Protein AF-Q46CP7-F1 (afdb_monomer_lite)

Foldseek 3Di:
DPPDPVVVVVVVVVVVVVVVVPDDPPPPPDDDDDDDDDDDDDDDDDDDDDDDDDDDDDDDDDPPPVVVVVVVVVVVVVVVVVVVVVVVVVVVVVVVVVVVVVVVQLVVLVVQLVVVVVCVVVVNDPCPDPSNVVSVVSNVD

Secondary structure (DSSP, 8-state):
---SHHHHHHHHHHHHHHHHHHS----------------------------------------SHHHHHHHHHHHHHHHHHHHHHHHHHHHHHHHHHHHHHHHHHHHHHHHHHHHHHHHHHTTSS-TTSHHHHHHHHHHH-

Structure (mmCIF, N/CA/C/O backbone):
data_AF-Q46CP7-F1
#
_entry.id   AF-Q46CP7-F1
#
loop_
_atom_site.group_PDB
_atom_site.id
_atom_site.type_symbol
_atom_site.label_atom_id
_atom_site.label_alt_id
_atom_site.label_comp_id
_atom_site.label_asym_id
_atom_site.label_entity_id
_atom_site.label_seq_id
_atom_site.pdbx_PDB_ins_code
_atom_site.Cartn_x
_atom_site.Cartn_y
_atom_site.Cartn_z
_atom_site.occupancy
_atom_site.B_iso_or_equiv
_atom_site.auth_seq_id
_atom_site.auth_comp_id
_atom_site.auth_asym_id
_atom_site.auth_atom_id
_atom_site.pdbx_PDB_model_num
ATOM 1 N N . MET A 1 1 ? -46.221 -18.767 -27.994 1.00 47.00 1 MET A N 1
ATOM 2 C CA . MET A 1 1 ? -45.484 -17.576 -27.507 1.00 47.00 1 MET A CA 1
ATOM 3 C C . MET A 1 1 ? -43.996 -17.902 -27.385 1.00 47.00 1 MET A C 1
ATOM 5 O O . MET A 1 1 ? -43.594 -18.536 -26.425 1.00 47.00 1 MET A O 1
ATOM 9 N N . LYS A 1 2 ? -43.174 -17.535 -28.379 1.00 57.88 2 LYS A N 1
ATOM 10 C CA . LYS A 1 2 ? -41.704 -17.683 -28.336 1.00 57.88 2 LYS A CA 1
ATOM 11 C C . LYS A 1 2 ? -41.086 -16.313 -28.031 1.00 57.88 2 LYS A C 1
ATOM 13 O O . LYS A 1 2 ? -40.554 -15.665 -28.920 1.00 57.88 2 LYS A O 1
ATOM 18 N N . LYS A 1 3 ? -41.243 -15.819 -26.803 1.00 57.97 3 LYS A N 1
ATOM 19 C CA . LYS A 1 3 ? -40.682 -14.527 -26.372 1.00 57.97 3 LYS A CA 1
ATOM 20 C C . LYS A 1 3 ? -40.021 -14.698 -25.008 1.00 57.97 3 LYS A C 1
ATOM 22 O O . LYS A 1 3 ? -40.636 -14.407 -23.997 1.00 57.97 3 LYS A O 1
ATOM 27 N N . SER A 1 4 ? -38.799 -15.223 -24.989 1.00 57.72 4 SER A N 1
ATOM 28 C CA . SER A 1 4 ? -37.940 -15.173 -23.787 1.00 57.72 4 SER A CA 1
ATOM 29 C C . SER A 1 4 ? -36.504 -15.644 -24.026 1.00 57.72 4 SER A C 1
ATOM 31 O O . SER A 1 4 ? -35.617 -15.269 -23.268 1.00 57.72 4 SER A O 1
ATOM 33 N N . LYS A 1 5 ? -36.233 -16.401 -25.100 1.00 57.25 5 LYS A N 1
ATOM 34 C CA . LYS A 1 5 ? -34.889 -16.947 -25.373 1.00 57.25 5 LYS A CA 1
ATOM 35 C C . LYS A 1 5 ? -33.815 -15.873 -25.608 1.00 57.25 5 LYS A C 1
ATOM 37 O O . LYS A 1 5 ? -32.669 -16.061 -25.222 1.00 57.25 5 LYS A O 1
ATOM 42 N N . ASN A 1 6 ? -34.193 -14.728 -26.180 1.00 62.66 6 ASN A N 1
ATOM 43 C CA . ASN A 1 6 ? -33.236 -13.673 -26.536 1.00 62.66 6 ASN A CA 1
ATOM 44 C C . ASN A 1 6 ? -32.705 -12.914 -25.306 1.00 62.66 6 ASN A C 1
ATOM 46 O O . ASN A 1 6 ? -31.552 -12.498 -25.301 1.00 62.66 6 ASN A O 1
ATOM 50 N N . PHE A 1 7 ? -33.509 -12.775 -24.246 1.00 65.00 7 PHE A N 1
ATOM 51 C CA . PHE A 1 7 ? -33.074 -12.113 -23.009 1.00 65.00 7 PHE A CA 1
ATOM 52 C C . PHE A 1 7 ? -32.127 -12.991 -22.190 1.00 65.00 7 PHE A C 1
ATOM 54 O O . PHE A 1 7 ? -31.170 -12.487 -21.612 1.00 65.00 7 PHE A O 1
ATOM 61 N N . GLN A 1 8 ? -32.350 -14.308 -22.196 1.00 69.56 8 GLN A N 1
ATOM 62 C CA . GLN A 1 8 ? -31.427 -15.259 -21.575 1.00 69.56 8 GLN A CA 1
ATOM 63 C C . GLN A 1 8 ? -30.070 -15.235 -22.276 1.00 69.56 8 GLN A C 1
ATOM 65 O O . GLN A 1 8 ? -29.045 -15.165 -21.610 1.00 69.56 8 GLN A O 1
ATOM 70 N N . PHE A 1 9 ? -30.060 -15.209 -23.611 1.00 78.56 9 PHE A N 1
ATOM 71 C CA . PHE A 1 9 ? -28.819 -15.118 -24.377 1.00 78.56 9 PHE A CA 1
ATOM 72 C C . PHE A 1 9 ? -28.012 -13.862 -24.029 1.00 78.56 9 PHE A C 1
ATOM 74 O O . PHE A 1 9 ? -26.806 -13.948 -23.811 1.00 78.56 9 PHE A O 1
ATOM 81 N N . LEU A 1 10 ? -28.683 -12.712 -23.909 1.00 78.44 10 LEU A N 1
ATOM 82 C CA . LEU A 1 10 ? -28.021 -11.460 -23.557 1.00 78.44 10 LEU A CA 1
ATOM 83 C C . LEU A 1 10 ? -27.428 -11.498 -22.140 1.00 78.44 10 LEU A C 1
ATOM 85 O O . LEU A 1 10 ? -26.316 -11.022 -21.941 1.00 78.44 10 LEU A O 1
ATOM 89 N N . ALA A 1 11 ? -28.126 -12.119 -21.184 1.00 80.44 11 ALA A N 1
ATOM 90 C CA . ALA A 1 11 ? -27.629 -12.304 -19.822 1.00 80.44 11 ALA A CA 1
ATOM 91 C C . ALA A 1 11 ? -26.424 -13.261 -19.753 1.00 80.44 11 ALA A C 1
ATOM 93 O O . ALA A 1 11 ? -25.475 -13.012 -19.016 1.00 80.44 11 ALA A O 1
ATOM 94 N N . TYR A 1 12 ? -26.423 -14.342 -20.538 1.00 84.75 12 TYR A N 1
ATOM 95 C CA . TYR A 1 12 ? -25.264 -15.236 -20.607 1.00 84.75 12 TYR A CA 1
ATOM 96 C C . TYR A 1 12 ? -24.061 -14.559 -21.268 1.00 84.75 12 TYR A C 1
ATOM 98 O O . TYR A 1 12 ? -22.940 -14.710 -20.788 1.00 84.75 12 TYR A O 1
ATOM 106 N N . LEU A 1 13 ? -24.283 -13.773 -22.326 1.00 85.62 13 LEU A N 1
ATOM 107 C CA . LEU A 1 13 ? -23.216 -13.043 -23.008 1.00 85.62 13 LEU A CA 1
ATOM 108 C C . LEU A 1 13 ? -22.540 -12.030 -22.074 1.00 85.62 13 LEU A C 1
ATOM 110 O O . LEU A 1 13 ? -21.313 -11.968 -22.029 1.00 85.62 13 LEU A O 1
ATOM 114 N N . THR A 1 14 ? -23.315 -11.275 -21.291 1.00 85.56 14 THR A N 1
ATOM 115 C CA . THR A 1 14 ? -22.756 -10.304 -20.339 1.00 85.56 14 THR A CA 1
ATOM 116 C C . THR A 1 14 ? -21.964 -10.980 -19.223 1.00 85.56 14 THR A C 1
ATOM 118 O O . THR A 1 14 ? -20.874 -10.514 -18.897 1.00 85.56 14 THR A O 1
ATOM 121 N N . ILE A 1 15 ? -22.446 -12.107 -18.687 1.00 86.62 15 ILE A N 1
ATOM 122 C CA . ILE A 1 15 ? -21.706 -12.893 -17.686 1.00 86.62 15 ILE A CA 1
ATOM 123 C C . ILE A 1 15 ? -20.373 -13.394 -18.265 1.00 86.62 15 ILE A C 1
ATOM 125 O O . ILE A 1 15 ? -19.337 -13.250 -17.617 1.00 86.62 15 ILE A O 1
ATOM 129 N N . MET A 1 16 ? -20.368 -13.919 -19.494 1.00 86.81 16 MET A N 1
ATOM 130 C CA . MET A 1 16 ? -19.142 -14.402 -20.144 1.00 86.81 16 MET A CA 1
ATOM 131 C C . MET A 1 16 ? -18.127 -13.280 -20.392 1.00 86.81 16 MET A C 1
ATOM 133 O O . MET A 1 16 ? -16.933 -13.492 -20.195 1.00 86.81 16 MET A O 1
ATOM 137 N N . LEU A 1 17 ? -18.580 -12.080 -20.769 1.00 84.50 17 LEU A N 1
ATOM 138 C CA . LEU A 1 17 ? -17.701 -10.922 -20.973 1.00 84.50 17 LEU A CA 1
ATOM 139 C C . LEU A 1 17 ? -17.059 -10.445 -19.667 1.00 84.50 17 LEU A C 1
ATOM 141 O O . LEU A 1 17 ? -15.867 -10.141 -19.651 1.00 84.50 17 LEU A O 1
ATOM 145 N N . ILE A 1 18 ? -17.818 -10.422 -18.566 1.00 85.50 18 ILE A N 1
ATOM 146 C CA . ILE A 1 18 ? -17.284 -10.079 -17.239 1.00 85.50 18 ILE A CA 1
ATOM 147 C C . ILE A 1 18 ? -16.208 -11.088 -16.827 1.00 85.50 18 ILE A C 1
ATOM 149 O O . ILE A 1 18 ? -15.141 -10.686 -16.373 1.00 85.50 18 ILE A O 1
ATOM 153 N N . LEU A 1 19 ? -16.449 -12.384 -17.042 1.00 81.44 19 LEU A N 1
ATOM 154 C CA . LEU A 1 19 ? -15.466 -13.428 -16.748 1.00 81.44 19 LEU A CA 1
ATOM 155 C C . LEU A 1 19 ? -14.203 -13.293 -17.610 1.00 81.44 19 LEU A C 1
ATOM 157 O O . LEU A 1 19 ? -13.104 -13.391 -17.072 1.00 81.44 19 LEU A O 1
ATOM 161 N N . LEU A 1 20 ? -14.341 -13.000 -18.909 1.00 73.50 20 LEU A N 1
ATOM 162 C CA . LEU A 1 20 ? -13.199 -12.755 -19.799 1.00 73.50 20 LEU A CA 1
ATOM 163 C C . LEU A 1 20 ? -12.402 -11.502 -19.410 1.00 73.50 20 LEU A C 1
ATOM 165 O O . LEU A 1 20 ? -11.189 -11.483 -19.575 1.00 73.50 20 LEU A O 1
ATOM 169 N N . SER A 1 21 ? -13.069 -10.482 -18.865 1.00 73.12 21 SER A N 1
ATOM 170 C CA . SER A 1 21 ? -12.441 -9.212 -18.469 1.00 73.12 21 SER A CA 1
ATOM 171 C C . SER A 1 21 ? -11.592 -9.329 -17.199 1.00 73.12 21 SER A C 1
ATOM 173 O O . SER A 1 21 ? -10.758 -8.468 -16.932 1.00 73.12 21 SER A O 1
ATOM 175 N N . ILE A 1 22 ? -11.822 -10.369 -16.392 1.00 74.75 22 ILE A N 1
ATOM 176 C CA . ILE A 1 22 ? -11.067 -10.629 -15.158 1.00 74.75 22 ILE A CA 1
ATOM 177 C C . ILE A 1 22 ? -9.813 -11.468 -15.448 1.00 74.75 22 ILE A C 1
ATOM 179 O O . ILE A 1 22 ? -8.906 -11.512 -14.618 1.00 74.75 22 ILE A O 1
ATOM 183 N N . ILE A 1 23 ? -9.726 -12.111 -16.618 1.00 69.12 23 ILE A N 1
ATOM 184 C CA . ILE A 1 23 ? -8.524 -12.838 -17.030 1.00 69.12 23 ILE A CA 1
ATOM 185 C C . ILE A 1 23 ? -7.465 -11.786 -17.403 1.00 69.12 23 ILE A C 1
ATOM 187 O O . ILE A 1 23 ? -7.670 -11.043 -18.363 1.00 69.12 23 ILE A O 1
ATOM 191 N N . PRO A 1 24 ? -6.339 -11.684 -16.670 1.00 55.69 24 PRO A N 1
ATOM 192 C CA . PRO A 1 24 ? -5.216 -10.859 -17.104 1.00 55.69 24 PRO A CA 1
ATOM 193 C C . PRO A 1 24 ? -4.780 -11.352 -18.484 1.00 55.69 24 PRO A C 1
ATOM 195 O O . PRO A 1 24 ? -4.794 -12.562 -18.697 1.00 55.69 24 PRO A O 1
ATOM 198 N N . GLU A 1 25 ? -4.382 -10.464 -19.400 1.00 55.28 25 GLU A N 1
ATOM 199 C CA . GLU A 1 25 ? -3.754 -10.838 -20.676 1.00 55.28 25 GLU A CA 1
ATOM 200 C C . GLU A 1 25 ? -2.496 -11.686 -20.413 1.00 55.28 25 GLU A C 1
ATOM 202 O O . GLU A 1 25 ? -1.367 -11.204 -20.357 1.00 55.28 25 GLU A O 1
ATOM 207 N N . VAL A 1 26 ? -2.687 -12.982 -20.196 1.00 53.03 26 VAL A N 1
ATOM 208 C CA . VAL A 1 26 ? -1.627 -13.971 -20.192 1.00 53.03 26 VAL A CA 1
ATOM 209 C C . VAL A 1 26 ? -1.466 -14.323 -21.654 1.00 53.03 26 VAL A C 1
ATOM 211 O O . VAL A 1 26 ? -2.245 -15.102 -22.198 1.00 53.03 26 VAL A O 1
ATOM 214 N N . SER A 1 27 ? -0.493 -13.679 -22.298 1.00 49.22 27 SER A N 1
ATOM 215 C CA . SER A 1 27 ? -0.033 -14.002 -23.644 1.00 49.22 27 SER A CA 1
ATOM 216 C C . SER A 1 27 ? 0.101 -15.514 -23.803 1.00 49.22 27 SER A C 1
ATOM 218 O O . SER A 1 27 ? 1.077 -16.125 -23.371 1.00 49.22 27 SER A O 1
ATOM 220 N N . PHE A 1 28 ? -0.903 -16.120 -24.428 1.00 44.97 28 PHE A N 1
ATOM 221 C CA . PHE A 1 28 ? -0.946 -17.538 -24.739 1.00 44.97 28 PHE A CA 1
ATOM 222 C C . PHE A 1 28 ? -0.285 -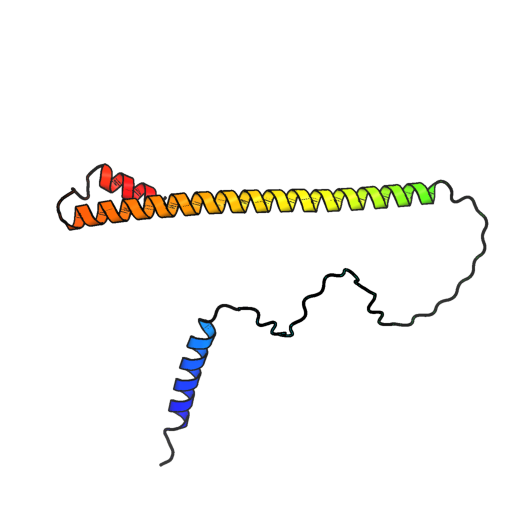17.739 -26.106 1.00 44.97 28 PHE A C 1
ATOM 224 O O . PHE A 1 28 ? -0.936 -17.969 -27.120 1.00 44.97 28 PHE A O 1
ATOM 231 N N . ALA A 1 29 ? 1.042 -17.626 -26.141 1.00 47.97 29 ALA A N 1
ATOM 232 C CA . ALA A 1 29 ? 1.833 -18.232 -27.204 1.00 47.97 29 ALA A CA 1
ATOM 233 C C . ALA A 1 29 ? 2.048 -19.704 -26.827 1.00 47.97 29 ALA A C 1
ATOM 235 O O . ALA A 1 29 ? 3.074 -20.080 -26.266 1.00 47.97 29 ALA A O 1
ATOM 236 N N . ALA A 1 30 ? 1.036 -20.533 -27.080 1.00 43.09 30 ALA A N 1
ATOM 237 C CA . ALA A 1 30 ? 1.178 -21.975 -26.973 1.00 43.09 30 ALA A CA 1
ATOM 238 C C . ALA A 1 30 ? 2.016 -22.482 -28.152 1.00 43.09 30 ALA A C 1
ATOM 240 O O . ALA A 1 30 ? 1.587 -22.435 -29.306 1.00 43.09 30 ALA A O 1
ATOM 241 N N . LYS A 1 31 ? 3.200 -23.013 -27.851 1.00 34.81 31 LYS A N 1
ATOM 242 C CA . LYS A 1 31 ? 3.785 -24.083 -28.653 1.00 34.81 31 LYS A CA 1
ATOM 243 C C . LYS A 1 31 ? 4.516 -25.044 -27.730 1.00 34.81 31 LYS A C 1
ATOM 245 O O . LYS A 1 31 ? 5.711 -24.912 -27.484 1.00 34.81 31 LYS A O 1
ATOM 250 N N . ASP A 1 32 ? 3.765 -26.019 -27.236 1.00 44.69 32 ASP A N 1
ATOM 251 C CA . ASP A 1 32 ? 4.338 -27.248 -26.714 1.00 44.69 32 ASP A CA 1
ATOM 252 C C . ASP A 1 32 ? 4.947 -28.029 -27.883 1.00 44.69 32 ASP A C 1
ATOM 254 O O . ASP A 1 32 ? 4.253 -28.426 -28.818 1.00 44.69 32 ASP A O 1
ATOM 258 N N . SER A 1 33 ? 6.258 -28.246 -27.838 1.00 37.69 33 SER A N 1
ATOM 259 C CA . SER A 1 33 ? 6.855 -29.499 -28.295 1.00 37.69 33 SER A CA 1
ATOM 260 C C . SER A 1 33 ? 8.246 -29.642 -27.693 1.00 37.69 33 SER A C 1
ATOM 262 O O . SER A 1 33 ? 9.178 -28.909 -28.015 1.00 37.69 33 SER A O 1
ATOM 264 N N . SER A 1 34 ? 8.329 -30.634 -26.815 1.00 56.53 34 SER A N 1
ATOM 265 C CA . SER A 1 34 ? 9.503 -31.300 -26.266 1.00 56.53 34 SER A CA 1
ATOM 266 C C . SER A 1 34 ? 10.721 -31.357 -27.190 1.00 56.53 34 SER A C 1
ATOM 268 O O . SER A 1 34 ? 10.601 -31.707 -28.364 1.00 56.53 34 SER A O 1
ATOM 270 N N . GLY A 1 35 ? 11.907 -31.155 -26.615 1.00 34.66 35 GLY A N 1
ATOM 271 C CA . GLY A 1 35 ? 13.168 -31.441 -27.290 1.00 34.66 35 GLY A CA 1
ATOM 272 C C . GLY A 1 35 ? 14.356 -30.808 -26.585 1.00 34.66 35 GLY A C 1
ATOM 273 O O . GLY A 1 35 ? 14.783 -29.713 -26.924 1.00 34.66 35 GLY A O 1
ATOM 274 N N . HIS A 1 36 ? 14.882 -31.506 -25.586 1.00 41.78 36 HIS A N 1
ATOM 275 C CA . HIS A 1 36 ? 16.206 -31.279 -25.018 1.00 41.78 36 HIS A CA 1
ATOM 276 C C . HIS A 1 36 ? 17.257 -31.141 -26.140 1.00 41.78 36 HIS A C 1
ATOM 278 O O . HIS A 1 36 ? 17.410 -32.068 -26.930 1.00 41.78 36 HIS A O 1
ATOM 284 N N . GLY A 1 37 ? 17.985 -30.020 -26.225 1.00 32.78 37 GLY A N 1
ATOM 285 C CA . GLY A 1 37 ? 19.047 -29.900 -27.232 1.00 32.78 37 GLY A CA 1
ATOM 286 C C . GLY A 1 37 ? 19.546 -28.489 -27.523 1.00 32.78 37 GLY A C 1
ATOM 287 O O . GLY A 1 37 ? 19.136 -27.843 -28.475 1.00 32.78 37 GLY A O 1
ATOM 288 N N . LYS A 1 38 ? 20.488 -28.049 -26.697 1.00 44.31 38 LYS A N 1
ATOM 289 C CA . LYS A 1 38 ? 21.506 -27.013 -26.923 1.00 44.31 38 LYS A CA 1
ATOM 290 C C . LYS A 1 38 ? 21.978 -26.893 -28.392 1.00 44.31 38 LYS A C 1
ATOM 292 O O . LYS A 1 38 ? 22.652 -27.804 -28.852 1.00 44.31 38 LYS A O 1
ATOM 297 N N . SER A 1 39 ? 21.773 -25.743 -29.048 1.00 34.12 39 SER A N 1
ATOM 298 C CA . SER A 1 39 ? 22.769 -25.114 -29.947 1.00 34.12 39 SER A CA 1
ATOM 299 C C . SER A 1 39 ? 22.264 -23.821 -30.599 1.00 34.12 39 SER A C 1
ATOM 301 O O . SER A 1 39 ? 21.214 -23.794 -31.233 1.00 34.12 39 SER A O 1
ATOM 303 N N . ASN A 1 40 ? 23.086 -22.779 -30.484 1.00 46.09 40 ASN A N 1
ATOM 304 C CA . ASN A 1 40 ? 23.043 -21.528 -31.235 1.00 46.09 40 ASN A CA 1
ATOM 305 C C . ASN A 1 40 ? 22.991 -21.770 -32.754 1.00 46.09 40 ASN A C 1
ATOM 307 O O . ASN A 1 40 ? 23.887 -22.436 -33.265 1.00 46.09 40 ASN A O 1
ATOM 311 N N . GLN A 1 41 ? 22.043 -21.156 -33.471 1.00 37.44 41 GLN A N 1
ATOM 312 C CA . GLN A 1 41 ? 22.230 -20.691 -34.856 1.00 37.44 41 GLN A CA 1
ATOM 313 C C . GLN A 1 41 ? 20.975 -19.956 -35.352 1.00 37.44 41 GLN A C 1
ATOM 315 O O . GLN A 1 41 ? 20.044 -20.566 -35.871 1.00 37.44 41 GLN A O 1
ATOM 320 N N . GLU A 1 42 ? 20.963 -18.626 -35.251 1.00 36.34 42 GLU A N 1
ATOM 321 C CA . GLU A 1 42 ? 20.115 -17.808 -36.121 1.00 36.34 42 GLU A CA 1
ATOM 322 C C . GLU A 1 42 ? 20.749 -17.794 -37.518 1.00 36.34 42 GLU A C 1
ATOM 324 O O . GLU A 1 42 ? 21.695 -17.061 -37.807 1.00 36.34 42 GLU A O 1
ATOM 329 N N . LYS A 1 43 ? 20.248 -18.675 -38.387 1.00 40.25 43 LYS A N 1
ATOM 330 C CA . LYS A 1 43 ? 20.414 -18.582 -39.837 1.00 40.25 43 LYS A CA 1
ATOM 331 C C . LYS A 1 43 ? 19.225 -17.807 -40.398 1.00 40.25 43 LYS A C 1
ATOM 333 O O . LYS A 1 43 ? 18.102 -18.292 -40.356 1.00 40.25 43 LYS A O 1
ATOM 338 N N . TYR A 1 44 ? 19.531 -16.623 -40.925 1.00 40.31 44 TYR A N 1
ATOM 339 C CA . TYR A 1 44 ? 18.950 -16.005 -42.118 1.00 40.31 44 TYR A CA 1
ATOM 340 C C . TYR A 1 44 ? 17.595 -16.562 -42.590 1.00 40.31 44 TYR A C 1
ATOM 342 O O . TYR A 1 44 ? 17.548 -17.563 -43.304 1.00 40.31 44 TYR A O 1
ATOM 350 N N . MET A 1 45 ? 16.521 -15.820 -42.314 1.00 36.31 45 MET A N 1
ATOM 351 C CA . MET A 1 45 ? 15.342 -15.806 -43.181 1.00 36.31 45 MET A CA 1
ATOM 352 C C . MET A 1 45 ? 15.471 -14.617 -44.133 1.00 36.31 45 MET A C 1
ATOM 354 O O . MET A 1 45 ? 15.272 -13.458 -43.780 1.00 36.31 45 MET A O 1
ATOM 358 N N . ARG A 1 46 ? 15.921 -14.970 -45.335 1.00 40.56 46 ARG A N 1
ATOM 359 C CA . ARG A 1 46 ? 15.842 -14.218 -46.581 1.00 40.56 46 ARG A CA 1
ATOM 360 C C . ARG A 1 46 ? 14.370 -14.114 -46.978 1.00 40.56 46 ARG A C 1
ATOM 362 O O . ARG A 1 46 ? 13.729 -15.146 -47.125 1.00 40.56 46 ARG A O 1
ATOM 369 N N . GLU A 1 47 ? 13.910 -12.902 -47.264 1.00 36.56 47 GLU A N 1
ATOM 370 C CA . GLU A 1 47 ? 12.821 -12.669 -48.210 1.00 36.56 47 GLU A CA 1
ATOM 371 C C . GLU A 1 47 ? 13.249 -11.561 -49.173 1.00 36.56 47 GLU A C 1
ATOM 373 O O . GLU A 1 47 ? 13.594 -10.443 -48.790 1.00 36.56 47 GLU A O 1
ATOM 378 N N . ASP A 1 48 ? 13.336 -11.968 -50.436 1.00 40.50 48 ASP A N 1
ATOM 379 C CA . ASP A 1 48 ? 13.768 -11.191 -51.580 1.00 40.50 48 ASP A CA 1
ATOM 380 C C . ASP A 1 48 ? 12.722 -10.123 -51.941 1.00 40.50 48 ASP A C 1
ATOM 382 O O . ASP A 1 48 ? 11.568 -10.437 -52.225 1.00 40.50 48 ASP A O 1
ATOM 386 N N . ALA A 1 49 ? 13.155 -8.869 -52.068 1.00 34.94 49 ALA A N 1
ATOM 387 C CA . ALA A 1 49 ? 12.483 -7.885 -52.907 1.00 34.94 49 ALA A CA 1
ATOM 388 C C . ALA A 1 49 ? 13.524 -7.267 -53.844 1.00 34.94 49 ALA A C 1
ATOM 390 O O . ALA A 1 49 ? 14.341 -6.432 -53.460 1.00 34.94 49 ALA A O 1
ATOM 391 N N . ARG A 1 50 ? 13.504 -7.764 -55.086 1.00 46.84 50 ARG A N 1
ATOM 392 C CA . ARG A 1 50 ? 14.174 -7.214 -56.267 1.00 46.84 50 ARG A CA 1
ATOM 393 C C . ARG A 1 50 ? 14.127 -5.686 -56.255 1.00 46.84 50 ARG A C 1
ATOM 395 O O . ARG A 1 50 ? 13.037 -5.136 -56.206 1.00 46.84 50 ARG A O 1
ATOM 402 N N . ASN A 1 51 ? 15.274 -5.039 -56.442 1.00 34.16 51 ASN A N 1
ATOM 403 C CA . ASN A 1 51 ? 15.365 -3.894 -57.341 1.00 34.16 51 ASN A CA 1
ATOM 404 C C . ASN A 1 51 ? 16.771 -3.802 -57.936 1.00 34.16 51 ASN A C 1
ATOM 406 O O . ASN A 1 51 ? 17.780 -3.679 -57.248 1.00 34.16 51 ASN A O 1
ATOM 410 N N . SER A 1 52 ? 16.778 -3.936 -59.256 1.00 46.25 52 SER A N 1
ATOM 411 C CA . SER A 1 52 ? 17.876 -3.670 -60.166 1.00 46.25 52 SER A CA 1
ATOM 412 C C . SER A 1 52 ? 18.151 -2.168 -60.207 1.00 46.25 52 SER A C 1
ATOM 414 O O . SER A 1 52 ? 17.226 -1.386 -60.409 1.00 46.25 52 SER A O 1
ATOM 416 N N . SER A 1 53 ? 19.419 -1.779 -60.096 1.00 33.88 53 SER A N 1
ATOM 417 C CA . SER A 1 53 ? 19.976 -0.729 -60.947 1.00 33.88 53 SER A CA 1
ATOM 418 C C . SER A 1 53 ? 21.489 -0.892 -60.993 1.00 33.88 53 SER A C 1
ATOM 420 O O . SER A 1 53 ? 22.180 -0.734 -59.986 1.00 33.88 53 SER A O 1
ATOM 422 N N . ASN A 1 54 ? 21.975 -1.237 -62.179 1.00 42.34 54 ASN A N 1
ATOM 423 C CA . ASN A 1 54 ? 23.375 -1.147 -62.557 1.00 42.34 54 ASN A CA 1
ATOM 424 C C . ASN A 1 54 ? 23.876 0.281 -62.310 1.00 42.34 54 ASN A C 1
ATOM 426 O O . ASN A 1 54 ? 23.103 1.218 -62.488 1.00 42.34 54 ASN A O 1
ATOM 430 N N . ASN A 1 55 ? 25.148 0.423 -61.943 1.00 38.62 55 ASN A N 1
ATOM 431 C CA . ASN A 1 55 ? 26.058 1.399 -62.541 1.00 38.62 55 ASN A CA 1
ATOM 432 C C . ASN A 1 55 ? 27.483 1.064 -62.092 1.00 38.62 55 ASN A C 1
ATOM 434 O O . ASN A 1 55 ? 27.851 1.233 -60.931 1.00 38.62 55 ASN A O 1
ATOM 438 N N . GLU A 1 56 ? 28.258 0.557 -63.048 1.00 42.41 56 GLU A N 1
ATOM 439 C CA . GLU A 1 56 ? 29.713 0.605 -63.026 1.00 42.41 56 GLU A CA 1
ATOM 440 C C . GLU A 1 56 ? 30.156 2.069 -62.972 1.00 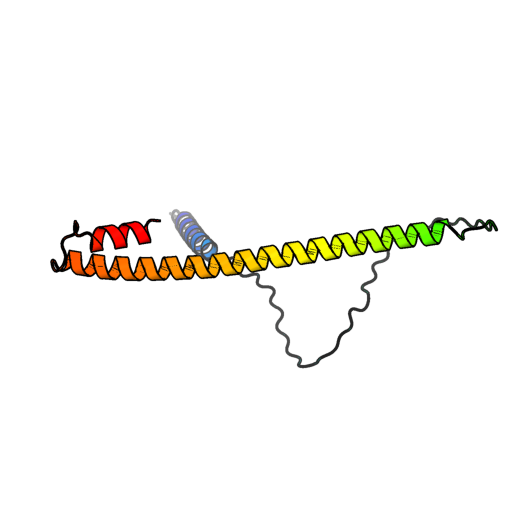42.41 56 GLU A C 1
ATOM 442 O O . GLU A 1 56 ? 29.612 2.933 -63.662 1.00 42.41 56 GLU A O 1
ATOM 447 N N . THR A 1 57 ? 31.163 2.360 -62.161 1.00 31.98 57 THR A N 1
ATOM 448 C CA . THR A 1 57 ? 32.099 3.446 -62.454 1.00 31.98 57 THR A CA 1
ATOM 449 C C . THR A 1 57 ? 33.404 3.134 -61.743 1.00 31.98 57 THR A C 1
ATOM 451 O O . THR A 1 57 ? 33.568 3.374 -60.548 1.00 31.98 57 THR A O 1
ATOM 454 N N . ASP A 1 58 ? 34.321 2.554 -62.513 1.00 41.00 58 ASP A N 1
ATOM 455 C CA . ASP A 1 58 ? 35.747 2.595 -62.233 1.00 41.00 58 ASP A CA 1
ATOM 456 C C . ASP A 1 58 ? 36.197 4.057 -62.163 1.00 41.00 58 ASP A C 1
ATOM 458 O O . ASP A 1 58 ? 35.933 4.860 -63.059 1.00 41.00 58 ASP A O 1
ATOM 462 N N . GLY A 1 59 ? 36.877 4.407 -61.076 1.00 33.16 59 GLY A N 1
ATOM 463 C CA . GLY A 1 59 ? 37.333 5.766 -60.821 1.00 33.16 59 GLY A CA 1
ATOM 464 C C . GLY A 1 59 ? 38.360 5.791 -59.703 1.00 33.16 59 GLY A C 1
ATOM 465 O O . GLY A 1 59 ? 38.051 6.115 -58.562 1.00 33.16 59 GLY A O 1
ATOM 466 N N . MET A 1 60 ? 39.588 5.410 -60.049 1.00 42.09 60 MET A N 1
ATOM 467 C CA . MET A 1 60 ? 40.796 5.571 -59.243 1.00 42.09 60 MET A CA 1
ATOM 468 C C . MET A 1 60 ? 40.882 7.003 -58.681 1.00 42.09 60 MET A C 1
ATOM 470 O O . MET A 1 60 ? 40.995 7.961 -59.442 1.00 42.09 60 MET A O 1
ATOM 474 N N . GLY A 1 61 ? 40.861 7.154 -57.353 1.00 34.59 61 GLY A N 1
ATOM 475 C CA . GLY A 1 61 ? 40.987 8.469 -56.723 1.00 34.59 61 GLY A CA 1
ATOM 476 C C . GLY A 1 61 ? 40.942 8.443 -55.196 1.00 34.59 61 GLY A C 1
ATOM 477 O O . GLY A 1 61 ? 39.926 8.777 -54.606 1.00 34.59 61 GLY A O 1
ATOM 478 N N . SER A 1 62 ? 42.058 8.061 -54.568 1.00 43.03 62 SER A N 1
ATOM 479 C CA . SER A 1 62 ? 42.476 8.482 -53.217 1.00 43.03 62 SER A CA 1
ATOM 480 C C . SER A 1 62 ? 41.383 8.542 -52.124 1.00 43.03 62 SER A C 1
ATOM 482 O O . SER A 1 62 ? 40.960 9.619 -51.713 1.00 43.03 62 SER A O 1
ATOM 484 N N . ALA A 1 63 ? 40.973 7.388 -51.587 1.00 42.03 63 ALA A N 1
ATOM 485 C CA . ALA A 1 63 ? 39.970 7.273 -50.516 1.00 42.03 63 ALA A CA 1
ATOM 486 C C . ALA A 1 63 ? 40.570 6.846 -49.157 1.00 42.03 63 ALA A C 1
ATOM 488 O O . ALA A 1 63 ? 40.031 5.979 -48.474 1.00 42.03 63 ALA A O 1
ATOM 489 N N . GLY A 1 64 ? 41.717 7.416 -48.772 1.00 42.94 64 GLY A N 1
ATOM 490 C CA . GLY A 1 64 ? 42.370 7.094 -47.493 1.00 42.94 64 GLY A CA 1
ATOM 491 C C . GLY A 1 64 ? 41.707 7.741 -46.270 1.00 42.94 64 GLY A C 1
ATOM 492 O O . GLY A 1 64 ? 41.660 7.133 -45.206 1.00 42.94 64 GLY A O 1
ATOM 493 N N . ASP A 1 65 ? 41.151 8.945 -46.427 1.00 49.47 65 ASP A N 1
ATOM 494 C CA . ASP A 1 65 ? 40.707 9.772 -45.290 1.00 49.47 65 ASP A CA 1
ATOM 495 C C . ASP A 1 65 ? 39.203 9.625 -44.988 1.00 49.47 65 ASP A C 1
ATOM 497 O O . ASP A 1 65 ? 38.767 9.585 -43.837 1.00 49.47 65 ASP A O 1
ATOM 501 N N . SER A 1 66 ? 38.389 9.426 -46.028 1.00 53.47 66 SER A N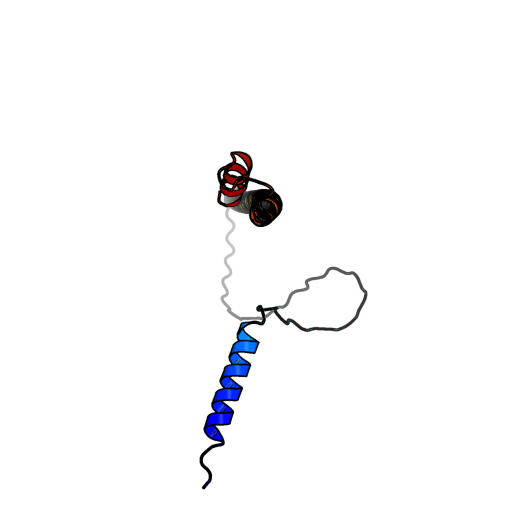 1
ATOM 502 C CA . SER A 1 66 ? 36.928 9.330 -45.916 1.00 53.47 66 SER A CA 1
ATOM 503 C C . SER A 1 66 ? 36.437 8.000 -45.332 1.00 53.47 66 SER A C 1
ATOM 505 O O . SER A 1 66 ? 35.361 7.949 -44.731 1.00 53.47 66 SER A O 1
ATOM 507 N N . ALA A 1 67 ? 37.216 6.920 -45.465 1.00 53.66 67 ALA A N 1
ATOM 508 C CA . ALA A 1 67 ? 36.903 5.619 -44.872 1.00 53.66 67 ALA A CA 1
ATOM 509 C C . ALA A 1 67 ? 37.141 5.613 -43.352 1.00 53.66 67 ALA A C 1
ATOM 511 O O . ALA A 1 67 ? 36.276 5.161 -42.599 1.00 53.66 67 ALA A O 1
ATOM 512 N N . ALA A 1 68 ? 38.263 6.184 -42.901 1.00 57.47 68 ALA A N 1
ATOM 513 C CA . ALA A 1 68 ? 38.609 6.292 -41.484 1.00 57.47 68 ALA A CA 1
ATOM 514 C C . ALA A 1 68 ? 37.640 7.213 -40.723 1.00 57.47 68 ALA A C 1
ATOM 516 O O . ALA A 1 68 ? 37.258 6.925 -39.586 1.00 57.47 68 ALA A O 1
ATOM 517 N N . GLU A 1 69 ? 37.189 8.299 -41.356 1.00 54.97 69 GLU A N 1
ATOM 518 C CA . GLU A 1 69 ? 36.193 9.197 -40.776 1.00 54.97 69 GLU A CA 1
ATOM 519 C C . GLU A 1 69 ? 34.820 8.513 -40.646 1.00 54.97 69 GLU A C 1
ATOM 521 O O . GLU A 1 69 ? 34.221 8.531 -39.566 1.00 54.97 69 GLU A O 1
ATOM 526 N N . LYS A 1 70 ? 34.357 7.797 -41.684 1.00 59.03 70 LYS A N 1
ATOM 527 C CA . LYS A 1 70 ? 33.121 6.990 -41.619 1.00 59.03 70 LYS A CA 1
ATOM 528 C C . LYS A 1 70 ? 33.174 5.922 -40.526 1.00 59.03 70 LYS A C 1
ATOM 530 O O . LYS A 1 70 ? 32.179 5.704 -39.832 1.00 59.03 70 LYS A O 1
ATOM 535 N N . GLU A 1 71 ? 34.317 5.262 -40.363 1.00 60.03 71 GLU A N 1
ATOM 536 C CA . GLU A 1 71 ? 34.515 4.228 -39.347 1.00 60.03 71 GLU A CA 1
ATOM 537 C C . GLU A 1 71 ? 34.519 4.823 -37.927 1.00 60.03 71 GLU A C 1
ATOM 539 O O . GLU A 1 71 ? 33.853 4.294 -37.034 1.00 60.03 71 GLU A O 1
ATOM 544 N N . ARG A 1 72 ? 35.145 5.992 -37.725 1.00 59.03 72 ARG A N 1
ATOM 545 C CA . ARG A 1 72 ? 35.083 6.743 -36.455 1.00 59.03 72 ARG A CA 1
ATOM 546 C C . ARG A 1 72 ? 33.668 7.200 -36.104 1.00 59.03 72 ARG A C 1
ATOM 548 O O . ARG A 1 72 ? 33.257 7.037 -34.954 1.00 59.03 72 ARG A O 1
ATOM 555 N N . PHE A 1 73 ? 32.906 7.731 -37.062 1.00 57.06 73 PHE A N 1
ATOM 556 C CA . PHE A 1 73 ? 31.512 8.132 -36.829 1.00 57.06 73 PHE A CA 1
ATOM 557 C C . PHE A 1 73 ? 30.621 6.936 -36.476 1.00 57.06 73 PHE A C 1
ATOM 559 O O . PHE A 1 73 ? 29.812 7.021 -35.547 1.00 57.06 73 PHE A O 1
ATOM 566 N N . ARG A 1 74 ? 30.808 5.798 -37.153 1.00 59.34 74 ARG A N 1
ATOM 567 C CA . ARG A 1 74 ? 30.065 4.565 -36.867 1.00 59.34 74 ARG A CA 1
ATOM 568 C C . ARG A 1 74 ? 30.401 4.012 -35.480 1.00 59.34 74 ARG A C 1
ATOM 570 O O . ARG A 1 74 ? 29.483 3.722 -34.712 1.00 59.34 74 ARG A O 1
ATOM 577 N N . ASN A 1 75 ? 31.681 3.967 -35.117 1.00 61.66 75 ASN A N 1
ATOM 578 C CA . ASN A 1 75 ? 32.125 3.500 -33.802 1.00 61.66 75 ASN A CA 1
ATOM 579 C C . ASN A 1 75 ? 31.633 4.422 -32.672 1.00 61.66 75 ASN A C 1
ATOM 581 O O . ASN A 1 75 ? 31.116 3.931 -31.669 1.00 61.66 75 ASN A O 1
ATOM 585 N N . ASN A 1 76 ? 31.675 5.747 -32.855 1.00 61.53 76 ASN A N 1
ATOM 586 C CA . ASN A 1 76 ? 31.142 6.696 -31.869 1.00 61.53 76 ASN A CA 1
ATOM 587 C C . ASN A 1 76 ? 29.618 6.597 -31.702 1.00 61.53 76 ASN A C 1
ATOM 589 O O . ASN A 1 76 ? 29.127 6.682 -30.575 1.00 61.53 76 ASN A O 1
ATOM 593 N N . SER A 1 77 ? 28.862 6.397 -32.789 1.00 60.50 77 SER A N 1
ATOM 594 C CA . SER A 1 77 ? 27.405 6.199 -32.703 1.00 60.50 77 SER A CA 1
ATOM 595 C C . SER A 1 77 ? 27.046 4.912 -31.948 1.00 60.50 77 SER A C 1
ATOM 597 O O . SER A 1 77 ? 26.248 4.952 -31.015 1.00 60.50 77 SER A O 1
ATOM 599 N N . SER A 1 78 ? 27.742 3.808 -32.242 1.00 60.81 78 SER A N 1
ATOM 600 C CA . SER A 1 78 ? 27.560 2.516 -31.570 1.00 60.81 78 SER A CA 1
ATOM 601 C C . SER A 1 78 ? 27.883 2.572 -30.075 1.00 60.81 78 SER A C 1
ATOM 603 O O . SER A 1 78 ? 27.154 1.997 -29.268 1.00 60.81 78 SER A O 1
ATOM 605 N N . VAL A 1 79 ? 28.969 3.247 -29.684 1.00 64.44 79 VAL A N 1
ATOM 606 C CA . VAL A 1 79 ? 29.356 3.386 -28.268 1.00 64.44 79 VAL A CA 1
ATOM 607 C C . VAL A 1 79 ? 28.349 4.255 -27.514 1.00 64.44 79 VAL A C 1
ATOM 609 O O . VAL A 1 79 ? 27.966 3.926 -26.392 1.00 64.44 79 VAL A O 1
ATOM 612 N N . LYS A 1 80 ? 27.859 5.332 -28.139 1.00 64.56 80 LYS A N 1
ATOM 613 C CA . LYS A 1 80 ? 26.833 6.199 -27.548 1.00 64.56 80 LYS A CA 1
ATOM 614 C C . LYS A 1 80 ? 25.510 5.459 -27.327 1.00 64.56 80 LYS A C 1
ATOM 616 O O . LYS A 1 80 ? 24.887 5.644 -26.283 1.00 64.56 80 LYS A O 1
ATOM 621 N N . ASP A 1 81 ? 25.103 4.605 -28.261 1.00 63.22 81 ASP A N 1
ATOM 622 C CA . ASP A 1 81 ? 23.867 3.824 -28.142 1.00 63.22 81 ASP A CA 1
ATOM 623 C C . ASP A 1 81 ? 23.995 2.670 -27.133 1.00 63.22 81 ASP A C 1
ATOM 625 O O . ASP A 1 81 ? 23.064 2.424 -26.359 1.00 63.22 81 ASP A O 1
ATOM 629 N N . MET A 1 82 ? 25.164 2.018 -27.044 1.00 62.16 82 MET A N 1
ATOM 630 C CA . MET A 1 82 ? 25.443 1.051 -25.972 1.00 62.16 82 MET A CA 1
ATOM 631 C C . MET A 1 82 ? 25.429 1.703 -24.585 1.00 62.16 82 MET A C 1
ATOM 633 O O . MET A 1 82 ? 24.817 1.146 -23.674 1.00 62.16 82 MET A O 1
ATOM 637 N N . ASN A 1 83 ? 26.042 2.882 -24.429 1.00 67.44 83 ASN A N 1
ATOM 638 C CA . ASN A 1 83 ? 26.072 3.600 -23.150 1.00 67.44 83 ASN A CA 1
ATOM 639 C C . ASN A 1 83 ? 24.677 4.075 -22.723 1.00 67.44 83 ASN A C 1
ATOM 641 O O . ASN A 1 83 ? 24.285 3.884 -21.578 1.00 67.44 83 ASN A O 1
ATOM 645 N N . ARG A 1 84 ? 23.863 4.586 -23.654 1.00 68.25 84 ARG A N 1
ATOM 646 C CA . ARG A 1 84 ? 22.453 4.913 -23.368 1.00 68.25 84 ARG A CA 1
ATOM 647 C C . ARG A 1 84 ? 21.652 3.690 -22.926 1.00 68.25 84 ARG A C 1
ATOM 649 O O . ARG A 1 84 ? 20.803 3.781 -22.043 1.00 68.25 84 ARG A O 1
ATOM 656 N N . THR A 1 85 ? 21.927 2.536 -23.530 1.00 71.75 85 THR A N 1
ATOM 657 C CA . THR A 1 85 ? 21.251 1.280 -23.183 1.00 71.75 85 THR A CA 1
ATOM 658 C C . THR A 1 85 ? 21.678 0.771 -21.801 1.00 71.75 85 THR A C 1
ATOM 660 O O . THR A 1 85 ? 20.839 0.261 -21.053 1.00 71.75 85 THR A O 1
ATOM 663 N N . SER A 1 86 ? 22.957 0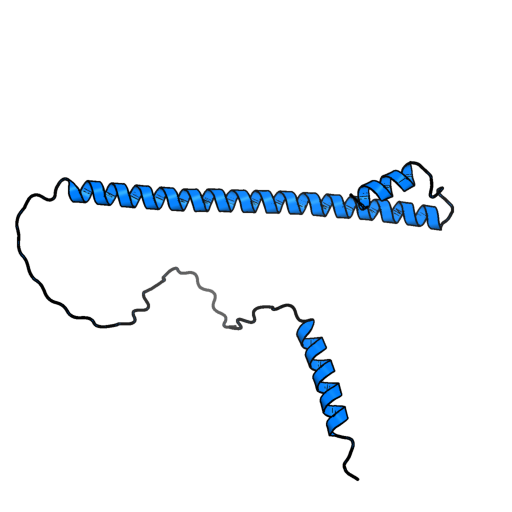.908 -21.433 1.00 76.88 86 SER A N 1
ATOM 664 C CA . SER A 1 86 ? 23.458 0.504 -20.114 1.00 76.88 86 SER A CA 1
ATOM 665 C C . SER A 1 86 ? 22.984 1.440 -18.998 1.00 76.88 86 SER A C 1
ATOM 667 O O . SER A 1 86 ? 22.524 0.939 -17.970 1.00 76.88 86 SER A O 1
ATOM 669 N N . GLU A 1 87 ? 22.996 2.757 -19.220 1.00 82.25 87 GLU A N 1
ATOM 670 C CA . GLU A 1 87 ? 22.453 3.767 -18.299 1.00 82.25 87 GLU A CA 1
ATOM 671 C C . GLU A 1 87 ? 20.963 3.519 -18.031 1.00 82.25 87 GLU A C 1
ATOM 673 O O . GLU A 1 87 ? 20.552 3.353 -16.882 1.00 82.25 87 GLU A O 1
ATOM 678 N N . HIS A 1 88 ? 20.160 3.350 -19.087 1.00 82.00 88 HIS A N 1
ATOM 679 C CA . HIS A 1 88 ? 18.731 3.062 -18.945 1.00 82.00 88 HIS A CA 1
ATOM 680 C C . HIS A 1 88 ? 18.463 1.748 -18.188 1.00 82.00 88 HIS A C 1
ATOM 682 O O . HIS A 1 88 ? 17.547 1.648 -17.364 1.00 82.00 88 HIS A O 1
ATOM 688 N N . LYS A 1 89 ? 19.277 0.714 -18.436 1.00 88.31 89 LYS A N 1
ATOM 689 C CA . LYS A 1 89 ? 19.180 -0.562 -17.714 1.00 88.31 89 LYS A CA 1
ATOM 690 C C . LYS A 1 89 ? 19.512 -0.391 -16.229 1.00 88.31 89 LYS A C 1
ATOM 692 O O . LYS A 1 89 ? 18.844 -0.998 -15.390 1.00 88.31 89 LYS A O 1
ATOM 697 N N . GLN A 1 90 ? 20.508 0.430 -15.905 1.00 92.25 90 GLN A N 1
ATOM 698 C CA . GLN A 1 90 ? 20.883 0.736 -14.528 1.00 92.25 90 GLN A CA 1
ATOM 699 C C . GLN A 1 90 ? 19.773 1.505 -13.799 1.00 92.25 90 GLN A C 1
ATOM 701 O O . GLN A 1 90 ? 19.384 1.096 -12.705 1.00 92.25 90 GLN A O 1
ATOM 706 N N . GLU A 1 91 ? 19.206 2.545 -14.410 1.00 92.94 91 GLU A N 1
ATOM 707 C CA . GLU A 1 91 ? 18.080 3.302 -13.841 1.00 92.94 91 GLU A CA 1
ATOM 708 C C . GLU A 1 91 ? 16.876 2.398 -13.555 1.00 92.94 91 GLU A C 1
ATOM 710 O O . GLU A 1 91 ? 16.280 2.449 -12.476 1.00 92.94 91 GLU A O 1
ATOM 715 N N . LYS A 1 92 ? 16.547 1.504 -14.495 1.00 92.69 92 LYS A N 1
ATOM 716 C CA . LYS A 1 92 ? 15.455 0.539 -14.331 1.00 92.69 92 LYS A CA 1
ATOM 717 C C . LYS A 1 92 ? 15.700 -0.420 -13.166 1.00 92.69 92 LYS A C 1
ATOM 719 O O . LYS A 1 92 ? 14.754 -0.764 -12.457 1.00 92.69 92 LYS A O 1
ATOM 724 N N . ASN A 1 93 ? 16.943 -0.855 -12.963 1.00 94.44 93 ASN A N 1
ATOM 725 C CA . ASN A 1 93 ? 17.304 -1.707 -11.831 1.00 94.44 93 ASN A CA 1
ATOM 726 C C . ASN A 1 93 ? 17.178 -0.949 -10.503 1.00 94.44 93 ASN A C 1
ATOM 728 O O . ASN A 1 93 ? 16.512 -1.440 -9.596 1.00 94.44 93 ASN A O 1
ATOM 732 N N . GLN A 1 94 ? 17.700 0.278 -10.424 1.00 95.94 94 GLN A N 1
ATOM 733 C CA . GLN A 1 94 ? 17.565 1.122 -9.231 1.00 95.94 94 GLN A CA 1
ATOM 734 C C . GLN A 1 94 ? 16.097 1.407 -8.892 1.00 95.94 94 GLN A C 1
ATOM 736 O O . GLN A 1 94 ? 15.708 1.393 -7.725 1.00 95.94 94 GLN A O 1
ATOM 741 N N . LEU A 1 95 ? 15.254 1.640 -9.902 1.00 96.69 95 LEU A N 1
ATOM 742 C CA . LEU A 1 95 ? 13.822 1.849 -9.698 1.00 96.69 95 LEU A CA 1
ATOM 743 C C . LEU A 1 95 ? 13.136 0.587 -9.160 1.00 96.69 95 LEU A C 1
ATOM 745 O O . LEU A 1 95 ? 12.277 0.682 -8.285 1.00 96.69 95 LEU A O 1
ATOM 749 N N . ARG A 1 96 ? 13.523 -0.596 -9.653 1.00 96.12 96 ARG A N 1
ATOM 750 C CA . ARG A 1 96 ? 13.014 -1.880 -9.146 1.00 96.12 96 ARG A CA 1
ATOM 751 C C . ARG A 1 96 ? 13.403 -2.113 -7.692 1.00 96.12 96 ARG A C 1
ATOM 753 O O . ARG A 1 96 ? 12.544 -2.520 -6.916 1.00 96.12 96 ARG A O 1
ATOM 760 N N . GLU A 1 97 ? 14.649 -1.829 -7.326 1.00 96.69 97 GLU A N 1
ATOM 761 C CA . GLU A 1 97 ? 15.124 -1.942 -5.943 1.00 96.69 97 GLU A CA 1
ATOM 762 C C . GLU A 1 97 ? 14.357 -0.993 -5.018 1.00 96.69 97 GLU A C 1
ATOM 764 O O . GLU A 1 97 ? 13.790 -1.434 -4.020 1.00 96.69 97 GLU A O 1
ATOM 769 N N . LYS A 1 98 ? 14.231 0.287 -5.396 1.00 97.06 98 LYS A N 1
ATOM 770 C CA . LYS A 1 98 ? 13.439 1.270 -4.636 1.00 97.06 98 LYS A CA 1
ATOM 771 C C . LYS A 1 98 ? 11.982 0.836 -4.477 1.00 97.06 98 LYS A C 1
ATOM 773 O O . LYS A 1 98 ? 11.421 0.960 -3.394 1.00 97.06 98 LYS A O 1
ATOM 778 N N . LEU A 1 99 ? 11.373 0.298 -5.535 1.00 96.94 99 LEU A N 1
ATOM 779 C CA . LEU A 1 99 ? 10.002 -0.208 -5.483 1.00 96.94 99 LEU A CA 1
ATOM 780 C C . LEU A 1 99 ? 9.874 -1.413 -4.543 1.00 96.94 99 LEU A C 1
ATOM 782 O O . LEU A 1 99 ? 8.881 -1.526 -3.828 1.00 96.94 99 LEU A O 1
ATOM 786 N N . GLN A 1 100 ? 10.859 -2.313 -4.546 1.00 97.56 100 GLN A N 1
ATOM 787 C CA . GLN A 1 100 ? 10.872 -3.478 -3.667 1.00 97.56 100 GLN A CA 1
ATOM 788 C C . GLN A 1 100 ? 10.982 -3.067 -2.197 1.00 97.56 100 GLN A C 1
ATOM 790 O O . GLN A 1 100 ? 10.196 -3.557 -1.387 1.00 97.56 100 GLN A O 1
ATOM 795 N N . VAL A 1 101 ? 11.894 -2.144 -1.880 1.00 97.06 101 VAL A N 1
ATOM 796 C CA . VAL A 1 101 ? 12.060 -1.593 -0.527 1.00 97.06 101 VAL A CA 1
ATOM 797 C C . VAL A 1 101 ? 10.777 -0.899 -0.074 1.00 97.06 101 VAL A C 1
ATOM 799 O O . VAL A 1 101 ? 10.214 -1.277 0.947 1.00 97.06 101 VAL A O 1
ATOM 802 N N . ASN A 1 102 ? 10.226 0.007 -0.886 1.00 96.62 102 ASN A N 1
ATOM 803 C CA . ASN A 1 102 ? 8.992 0.719 -0.544 1.00 96.62 102 ASN A CA 1
ATOM 804 C C . ASN A 1 102 ? 7.800 -0.237 -0.340 1.00 96.62 102 ASN A C 1
ATOM 806 O O . ASN A 1 102 ? 6.976 -0.062 0.553 1.00 96.62 102 ASN A O 1
ATOM 810 N N . LYS A 1 103 ? 7.710 -1.304 -1.147 1.00 97.06 103 LYS A N 1
ATOM 811 C CA . LYS A 1 103 ? 6.681 -2.339 -0.975 1.00 97.06 103 LYS A CA 1
ATOM 812 C C . LYS A 1 103 ? 6.852 -3.092 0.344 1.00 97.06 103 LYS A C 1
ATOM 814 O O . LYS A 1 103 ? 5.852 -3.457 0.962 1.00 97.06 103 LYS A O 1
ATOM 819 N N . GLN A 1 104 ? 8.089 -3.373 0.744 1.00 97.12 104 GLN A N 1
ATOM 820 C CA . GLN A 1 104 ? 8.372 -4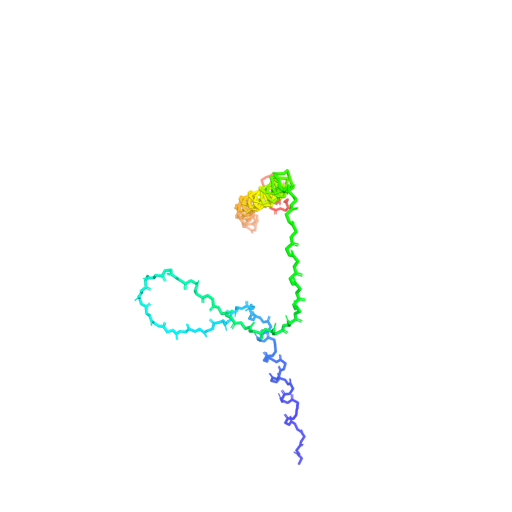.010 2.023 1.00 97.12 104 GLN A CA 1
ATOM 821 C C . GLN A 1 104 ? 7.979 -3.089 3.185 1.00 97.12 104 GLN A C 1
ATOM 823 O O . GLN A 1 104 ? 7.185 -3.510 4.023 1.00 97.12 104 GLN A O 1
ATOM 828 N N . GLU A 1 105 ? 8.428 -1.833 3.170 1.00 96.62 105 GLU A N 1
ATOM 829 C CA . GLU A 1 105 ? 8.101 -0.825 4.189 1.00 96.62 105 GLU A CA 1
ATOM 830 C C . GLU A 1 105 ? 6.583 -0.635 4.336 1.00 96.62 105 GLU A C 1
ATOM 832 O O . GLU A 1 105 ? 6.049 -0.685 5.445 1.00 96.62 105 GLU A O 1
ATOM 837 N N . TYR A 1 106 ? 5.856 -0.534 3.218 1.00 97.31 106 TYR A N 1
ATOM 838 C CA . TYR A 1 106 ? 4.395 -0.453 3.228 1.00 97.31 106 TYR A CA 1
ATOM 839 C C . TYR A 1 106 ? 3.742 -1.680 3.882 1.00 97.31 106 TYR A C 1
ATOM 841 O O . TYR A 1 106 ? 2.793 -1.553 4.659 1.00 97.31 106 TYR A O 1
ATOM 849 N N . ASN A 1 107 ? 4.226 -2.887 3.573 1.00 97.56 107 ASN A N 1
ATOM 850 C CA . ASN A 1 107 ? 3.669 -4.113 4.146 1.00 97.56 107 ASN A CA 1
ATOM 851 C C . ASN A 1 107 ? 3.931 -4.212 5.654 1.00 97.56 107 ASN A C 1
ATOM 853 O O . ASN A 1 107 ? 3.053 -4.673 6.388 1.00 97.56 107 ASN A O 1
ATOM 857 N N . GLU A 1 108 ? 5.102 -3.769 6.111 1.00 97.50 108 GLU A N 1
ATOM 858 C CA . GLU A 1 108 ? 5.450 -3.700 7.532 1.00 97.50 108 GLU A CA 1
ATOM 859 C C . GLU A 1 108 ? 4.551 -2.690 8.260 1.00 97.50 108 GLU A C 1
ATOM 861 O O . GLU A 1 108 ? 3.843 -3.068 9.200 1.00 97.50 108 GLU A O 1
ATOM 866 N N . ALA A 1 109 ? 4.447 -1.459 7.746 1.00 97.81 109 ALA A N 1
ATOM 867 C CA . ALA A 1 109 ? 3.574 -0.421 8.295 1.00 97.81 109 ALA A CA 1
ATOM 868 C C . ALA A 1 109 ? 2.100 -0.861 8.338 1.00 97.81 109 ALA A C 1
ATOM 870 O O . ALA A 1 109 ? 1.401 -0.657 9.335 1.00 97.81 109 ALA A O 1
ATOM 871 N N . LYS A 1 110 ? 1.627 -1.538 7.284 1.00 98.00 110 LYS A N 1
ATOM 872 C CA . LYS A 1 110 ? 0.286 -2.135 7.237 1.00 98.00 110 LYS A CA 1
ATOM 873 C C . LYS A 1 110 ? 0.099 -3.197 8.313 1.00 98.00 110 LYS A C 1
ATOM 875 O O . LYS A 1 110 ? -0.949 -3.229 8.960 1.00 98.00 110 LYS A O 1
ATOM 880 N N . GLY A 1 111 ? 1.078 -4.081 8.486 1.00 98.19 111 GLY A N 1
ATOM 881 C CA . GLY A 1 111 ? 1.047 -5.120 9.510 1.00 98.19 111 GLY A CA 1
ATOM 882 C C . GLY A 1 111 ? 0.903 -4.525 10.907 1.00 98.19 111 GLY A C 1
ATOM 883 O O . GLY A 1 111 ? 0.035 -4.951 11.674 1.00 98.19 111 GLY A O 1
ATOM 884 N N . ASP A 1 112 ? 1.692 -3.501 11.211 1.00 97.56 112 ASP A N 1
ATOM 885 C CA . ASP A 1 112 ? 1.672 -2.841 12.514 1.00 97.56 112 ASP A CA 1
ATOM 886 C C . ASP A 1 112 ? 0.386 -2.049 12.742 1.00 97.56 112 ASP A C 1
ATOM 888 O O . ASP A 1 112 ? -0.254 -2.211 13.785 1.00 97.56 112 ASP A O 1
ATOM 892 N N . PHE A 1 113 ? -0.092 -1.311 11.738 1.00 98.00 113 PHE A N 1
ATOM 893 C CA . PHE A 1 113 ? -1.403 -0.666 11.796 1.00 98.00 113 PHE A CA 1
ATOM 894 C C . PHE A 1 113 ? -2.522 -1.668 12.112 1.00 98.00 113 PHE A C 1
ATOM 896 O O . PHE A 1 113 ? -3.371 -1.405 12.966 1.00 98.00 113 PHE A O 1
ATOM 903 N N . LEU A 1 114 ? -2.526 -2.843 11.473 1.00 98.19 114 LEU A N 1
ATOM 904 C CA . LEU A 1 114 ? -3.542 -3.866 11.725 1.00 98.19 114 LEU A CA 1
ATOM 905 C C . LEU A 1 114 ? -3.471 -4.421 13.154 1.00 98.19 114 LEU A C 1
ATOM 907 O O . LEU A 1 114 ? -4.525 -4.622 13.766 1.00 98.19 114 LEU A O 1
ATOM 911 N N . LYS A 1 115 ? -2.267 -4.641 13.700 1.00 98.00 115 LYS A N 1
ATOM 912 C CA . LYS A 1 115 ? -2.088 -5.063 15.101 1.00 98.00 115 LYS A CA 1
ATOM 913 C C . LYS A 1 115 ? -2.660 -4.017 16.054 1.00 98.00 115 LYS A C 1
ATOM 915 O O . LYS A 1 115 ? -3.490 -4.356 16.899 1.00 98.00 115 LYS A O 1
ATOM 920 N N . ILE A 1 116 ? -2.286 -2.751 15.869 1.00 97.88 116 ILE A N 1
ATOM 921 C CA . ILE A 1 116 ? -2.749 -1.647 16.712 1.00 97.88 116 ILE A CA 1
ATOM 922 C C . ILE A 1 116 ? -4.264 -1.465 16.609 1.00 97.88 116 ILE A C 1
ATOM 924 O O . ILE A 1 116 ? -4.954 -1.403 17.626 1.00 97.88 116 ILE A O 1
ATOM 928 N N . ARG A 1 117 ? -4.820 -1.495 15.395 1.00 96.94 117 ARG A N 1
ATOM 929 C CA . ARG A 1 117 ? -6.270 -1.431 15.169 1.00 96.94 117 ARG A CA 1
ATOM 930 C C . ARG A 1 117 ? -7.015 -2.547 15.905 1.00 96.94 117 ARG A C 1
ATOM 932 O O . ARG A 1 117 ? -8.093 -2.311 16.448 1.00 96.94 117 ARG A O 1
ATOM 939 N N . ASN A 1 118 ? -6.461 -3.760 15.931 1.00 98.12 118 ASN A N 1
ATOM 940 C CA . ASN A 1 118 ? -7.064 -4.878 16.655 1.00 98.12 118 ASN A CA 1
ATOM 941 C C . ASN A 1 118 ? -7.026 -4.661 18.177 1.00 98.12 118 ASN A C 1
ATOM 943 O O . ASN A 1 118 ? -8.004 -4.987 18.848 1.00 98.12 118 ASN A O 1
ATOM 947 N N . LEU A 1 119 ? -5.950 -4.077 18.719 1.00 98.00 119 LEU A N 1
ATOM 948 C CA . LEU A 1 119 ? -5.863 -3.710 20.140 1.00 98.00 119 LEU A CA 1
ATOM 949 C C . LEU A 1 119 ? -6.879 -2.627 20.517 1.00 98.00 119 LEU A C 1
ATOM 951 O O . LEU A 1 119 ? -7.570 -2.773 21.526 1.00 98.00 119 LEU A O 1
ATOM 955 N N . VAL A 1 120 ? -7.022 -1.596 19.680 1.00 97.38 120 VAL A N 1
ATOM 956 C CA . VAL A 1 120 ? -8.031 -0.538 19.850 1.00 97.38 120 VAL A CA 1
ATOM 957 C C . VAL A 1 120 ? -9.439 -1.131 19.832 1.00 97.38 120 VAL A C 1
ATOM 959 O O . VAL A 1 120 ? -10.237 -0.872 20.728 1.00 97.38 120 VAL A O 1
ATOM 962 N N . ARG A 1 121 ? -9.740 -2.007 18.864 1.00 97.38 121 ARG A N 1
ATOM 963 C CA . ARG A 1 121 ? -11.043 -2.687 18.778 1.00 97.38 121 ARG A CA 1
ATOM 964 C C . ARG A 1 121 ? -11.325 -3.580 19.989 1.00 97.38 121 ARG A C 1
ATOM 966 O O . ARG A 1 121 ? -12.478 -3.726 20.377 1.00 97.38 121 ARG A O 1
ATOM 973 N N . ALA A 1 122 ? -10.287 -4.173 20.572 1.00 97.88 122 ALA A N 1
ATOM 974 C CA . ALA A 1 122 ? -10.387 -4.963 21.795 1.00 97.88 122 ALA A CA 1
ATOM 975 C C . ALA A 1 122 ? -10.486 -4.105 23.073 1.00 97.88 122 ALA A C 1
ATOM 977 O O . ALA A 1 122 ? -10.529 -4.671 24.162 1.00 97.88 122 ALA A O 1
ATOM 978 N N . GLY A 1 123 ? -10.474 -2.769 22.964 1.00 96.62 123 GLY A N 1
ATOM 979 C CA . GLY A 1 123 ? -10.486 -1.850 24.105 1.00 96.62 123 GLY A CA 1
ATOM 980 C C . GLY A 1 123 ? -9.196 -1.864 24.932 1.00 96.62 123 GLY A C 1
ATOM 981 O O . GLY A 1 123 ? -9.183 -1.357 26.048 1.00 96.62 123 GLY A O 1
ATOM 982 N N . LYS A 1 124 ? -8.115 -2.462 24.411 1.00 97.38 124 LYS A N 1
ATOM 983 C CA . LYS A 1 124 ? -6.823 -2.604 25.109 1.00 97.38 124 LYS A CA 1
ATOM 984 C C . LYS A 1 124 ? -5.891 -1.413 24.901 1.00 97.38 124 LYS A C 1
ATOM 986 O O . LYS A 1 124 ? -4.890 -1.304 25.599 1.00 97.38 124 LYS A O 1
ATOM 991 N N . LEU A 1 125 ? -6.196 -0.562 23.925 1.00 96.50 125 LEU A N 1
ATOM 992 C CA . LEU A 1 125 ? -5.416 0.620 23.588 1.00 96.50 125 LEU A CA 1
ATOM 993 C C . LEU A 1 125 ? -6.363 1.776 23.257 1.00 96.50 125 LEU A C 1
ATOM 995 O O . LEU A 1 125 ? -7.352 1.579 22.550 1.00 96.50 125 LEU A O 1
ATOM 999 N N . ASP A 1 126 ? -6.047 2.973 23.748 1.00 96.31 126 ASP A N 1
ATOM 1000 C CA . ASP A 1 126 ? -6.782 4.190 23.401 1.00 96.31 126 ASP A CA 1
ATOM 1001 C C . ASP A 1 126 ? -6.559 4.524 21.910 1.00 96.31 126 ASP A C 1
ATOM 1003 O O . ASP A 1 126 ? -5.399 4.612 21.480 1.00 96.31 126 ASP A O 1
ATOM 1007 N N . PRO A 1 127 ? -7.621 4.727 21.104 1.00 95.00 127 PRO A N 1
ATOM 1008 C CA . PRO A 1 127 ? -7.491 5.186 19.719 1.00 95.00 127 PRO A CA 1
ATOM 1009 C C . PRO A 1 127 ? -6.699 6.494 19.567 1.00 95.00 127 PRO A C 1
ATOM 1011 O O . PRO A 1 127 ? -6.080 6.699 18.525 1.00 95.00 127 PRO A O 1
ATOM 1014 N N . ASN A 1 128 ? -6.683 7.354 20.588 1.00 96.12 128 ASN A N 1
ATOM 1015 C CA . ASN A 1 128 ? -5.938 8.616 20.587 1.00 96.12 128 ASN A CA 1
ATOM 1016 C C . ASN A 1 128 ? -4.534 8.491 21.192 1.00 96.12 128 ASN A C 1
ATOM 1018 O O . ASN A 1 128 ? -3.815 9.486 21.315 1.00 96.12 128 ASN A O 1
ATOM 1022 N N . SER A 1 129 ? -4.118 7.279 21.569 1.00 96.94 129 SER A N 1
ATOM 1023 C CA . SER A 1 129 ? -2.753 7.046 22.028 1.00 96.94 129 SER A CA 1
ATOM 1024 C C . SER A 1 129 ? -1.741 7.420 20.943 1.00 96.94 129 SER A C 1
ATOM 1026 O O . SER A 1 129 ? -1.964 7.242 19.743 1.00 96.94 129 SER A O 1
ATOM 1028 N N . LYS A 1 130 ? -0.567 7.894 21.375 1.00 97.06 130 LYS A N 1
ATOM 1029 C C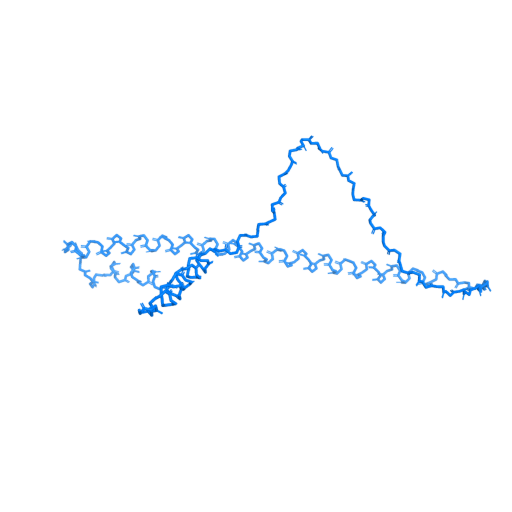A . LYS A 1 130 ? 0.542 8.225 20.469 1.00 97.06 130 LYS A CA 1
ATOM 1030 C C . LYS A 1 130 ? 0.930 7.039 19.580 1.00 97.06 130 LYS A C 1
ATOM 1032 O O . LYS A 1 130 ? 1.295 7.235 18.427 1.00 97.06 130 LYS A O 1
ATOM 1037 N N . GLU A 1 131 ? 0.829 5.821 20.104 1.00 95.69 131 GLU A N 1
ATOM 1038 C CA . GLU A 1 131 ? 1.095 4.586 19.367 1.00 95.69 131 GLU A CA 1
ATOM 1039 C C . GLU A 1 131 ? 0.082 4.362 18.232 1.00 95.69 131 GLU A C 1
ATOM 1041 O O . GLU A 1 131 ? 0.487 4.172 17.085 1.00 95.69 131 GLU A O 1
ATOM 1046 N N . ALA A 1 132 ? -1.222 4.479 18.514 1.00 96.50 132 ALA A N 1
ATOM 1047 C CA . ALA A 1 132 ? -2.277 4.367 17.505 1.00 96.50 132 ALA A CA 1
ATOM 1048 C C . ALA A 1 132 ? -2.176 5.438 16.417 1.00 96.50 132 ALA A C 1
ATOM 1050 O O . ALA A 1 132 ? -2.284 5.127 15.224 1.00 96.50 132 ALA A O 1
ATOM 1051 N N . LEU A 1 133 ? -1.897 6.680 16.811 1.00 97.25 133 LEU A N 1
ATOM 1052 C CA . LEU A 1 133 ? -1.707 7.779 15.871 1.00 97.25 133 LEU A CA 1
ATOM 1053 C C . LEU A 1 133 ? -0.461 7.574 15.000 1.00 97.25 133 LEU A C 1
ATOM 1055 O O . LEU A 1 133 ? -0.535 7.756 13.785 1.00 97.25 133 LEU A O 1
ATOM 1059 N N . ASN A 1 134 ? 0.661 7.145 15.585 1.00 97.44 134 ASN A N 1
ATOM 1060 C CA . ASN A 1 134 ? 1.900 6.907 14.845 1.00 97.44 134 ASN A CA 1
ATOM 1061 C C . ASN A 1 134 ? 1.766 5.755 13.845 1.00 97.44 134 ASN A C 1
ATOM 1063 O O . ASN A 1 134 ? 2.153 5.924 12.691 1.00 97.44 134 ASN A O 1
ATOM 1067 N N . ALA A 1 135 ? 1.195 4.618 14.253 1.00 96.38 135 ALA A N 1
ATOM 1068 C CA . ALA A 1 135 ? 1.001 3.475 13.359 1.00 96.38 135 ALA A CA 1
ATOM 1069 C C . ALA A 1 135 ? 0.064 3.824 12.192 1.00 96.38 135 ALA A C 1
ATOM 1071 O O . ALA A 1 135 ? 0.318 3.455 11.048 1.00 96.38 135 ALA A O 1
ATOM 1072 N N . THR A 1 136 ? -0.992 4.596 12.468 1.00 96.12 136 THR A N 1
ATOM 1073 C CA . THR A 1 136 ? -1.914 5.080 11.430 1.00 96.12 136 THR A CA 1
ATOM 1074 C C . THR A 1 136 ? -1.221 6.051 10.479 1.00 96.12 136 THR A C 1
ATOM 1076 O O . THR A 1 136 ? -1.350 5.911 9.267 1.00 96.12 136 THR A O 1
ATOM 1079 N N . LYS A 1 137 ? -0.444 7.005 11.006 1.00 96.81 137 LYS A N 1
ATOM 1080 C CA . LYS A 1 137 ? 0.316 7.957 10.190 1.00 96.81 137 LYS A CA 1
ATOM 1081 C C . LYS A 1 137 ? 1.339 7.252 9.300 1.00 96.81 137 LYS A C 1
ATOM 1083 O O . LYS A 1 137 ? 1.451 7.605 8.135 1.00 96.81 137 LYS A O 1
ATOM 1088 N N . LEU A 1 138 ? 2.061 6.267 9.837 1.00 96.31 138 LEU A N 1
ATOM 1089 C CA . LEU A 1 138 ? 3.067 5.517 9.086 1.00 96.31 138 LEU A CA 1
ATOM 1090 C C . LEU A 1 138 ? 2.444 4.699 7.949 1.00 96.31 138 LEU A C 1
ATOM 1092 O O . LEU A 1 138 ? 3.035 4.602 6.888 1.00 96.31 138 LEU A O 1
ATOM 1096 N N . TYR A 1 139 ? 1.251 4.138 8.157 1.00 96.38 139 TYR A N 1
ATOM 1097 C CA . TYR A 1 139 ? 0.545 3.371 7.128 1.00 96.38 139 TYR A CA 1
ATOM 1098 C C . TYR A 1 139 ? -0.086 4.238 6.022 1.00 96.38 139 TYR A C 1
ATOM 1100 O O . TYR A 1 139 ? -0.289 3.756 4.909 1.00 96.38 139 TYR A O 1
ATOM 1108 N N . LEU A 1 140 ? -0.461 5.480 6.341 1.00 94.38 140 LEU A N 1
ATOM 1109 C CA . LEU A 1 140 ? -1.108 6.399 5.397 1.00 94.38 140 LEU A CA 1
ATOM 1110 C C . LEU A 1 140 ? -0.126 7.256 4.587 1.00 94.38 140 LEU A C 1
ATOM 1112 O O . LEU A 1 140 ? -0.546 7.839 3.587 1.00 94.38 140 LEU A O 1
ATOM 1116 N N . ASN A 1 141 ? 1.123 7.368 5.042 1.00 84.25 141 ASN A N 1
ATOM 1117 C CA . ASN A 1 141 ? 2.214 8.006 4.303 1.00 84.25 141 ASN A CA 1
ATOM 1118 C C . ASN A 1 141 ? 2.758 7.079 3.212 1.00 84.25 141 ASN A C 1
ATOM 1120 O O . ASN A 1 141 ? 3.186 7.632 2.175 1.00 84.25 141 ASN A O 1
#

pLDDT: mean 70.87, std 23.57, range [31.98, 98.19]

Organism: Methanosarcina barkeri (strain Fusaro / DSM 804) (NCBI:txid269797)

Radius of gyration: 33.12 Å; chains: 1; bounding box: 88×41×88 Å

Sequence (141 aa):
MKKSKNFQFLAYLTIMLILLSIIPEVSFAAKDSSGHGKSNQEKYMREDARNSSNNETDGMGSAGDSAAEKERFRNNSSVKDMNRTSEHKQEKNQLREKLQVNKQEYNEAKGDFLKIRNLVRAGKLDPNSKEALNATKLYLN